Protein 4GQM (pdb70)

Foldseek 3Di:
DVQVVVLQVVQQVQLCVVVVVCVVVPHDLVRVCVVPVDDSQCNVCSNRSPPCSNQQDPVVLVVQCVVCVVVVHRSVVVVVVVVVVVVVSVVVNVVSVCVVVVSVD

CATH classification: 1.10.260.40

Nearest PDB structures (foldseek):
  4gqm-assembly1_A-2  TM=1.004E+00  e=1.085E-15  Chlamydia trachomatis L2/434/Bu
  2wus-assembly1_R  TM=5.394E-01  e=3.159E-03  Thermotoga maritima
  2wus-assembly2_S  TM=5.508E-01  e=7.633E-03  Thermotoga maritima
  8tac-assembly2_B  TM=8.787E-01  e=1.828E-01  synthetic construct
  2b5a-assembly1_A  TM=6.368E-01  e=4.417E-01  [Bacillus] caldolyticus

Solvent-accessible surface area: 7975 Å² total; per-residue (Å²): 44,142,142,1,118,96,41,65,151,121,26,105,127,85,0,85,70,100,68,59,104,40,101,136,178,90,55,53,40,138,66,30,50,84,92,66,97,73,142,43,79,26,15,83,2,50,14,50,8,80,28,18,132,42,81,30,57,24,101,45,46,35,136,89,85,80,143,3,66,161,84,139,79,77,10,87,114,48,14,139,95,89,79,186,52,41,71,74,16,104,100,116,39,89,91,29,107,78,127,28,114,88,42,87,113

Radius of gyration: 17.02 Å; Cα contacts (8 Å, |Δi|>4): 93; chains: 1; bounding box: 29×34×44 Å

Secondary structure (DSSP, 8-state):
-HHHHHHHHHHHHHHHHHHHHHHHTT--HHHHHHHH---HHHHHHHHHT-HHHHHSS-HHHHHHHHHHHHTT--HHHHHHT-HHHHHHHHHHHHHHHHHHHHHH-

Structure (mmCIF, N/CA/C/O backbone):
data_4GQM
#
_entry.id   4GQM
#
_cell.length_a   55.171
_cell.length_b   55.171
_cell.length_c   88.120
_cell.angle_alpha   90.000
_cell.angle_beta   90.000
_cell.angle_gamma   90.000
#
_symmetry.space_group_name_H-M   'P 41 21 2'
#
loop_
_entity.id
_entity.type
_entity.pdbx_description
1 polymer CT009
2 water water
#
loop_
_atom_site.group_PDB
_atom_site.id
_atom_site.type_symbol
_atom_site.label_atom_id
_atom_site.label_alt_id
_atom_site.label_comp_id
_atom_site.label_asym_id
_atom_site.label_entity_id
_atom_site.label_seq_id
_atom_site.pdbx_PDB_ins_code
_atom_site.Cartn_x
_atom_site.Cartn_y
_atom_site.Cartn_z
_atom_site.occupancy
_atom_site.B_iso_or_equiv
_atom_site.auth_seq_id
_atom_site.auth_comp_id
_atom_site.auth_asym_id
_atom_site.auth_atom_id
_atom_site.pdbx_PDB_model_num
ATOM 1 N N . GLY A 1 1 ? -4.301 13.677 -13.324 1.00 31.06 -1 GLY A N 1
ATOM 2 C CA . GLY A 1 1 ? -3.545 14.089 -14.542 1.00 30.09 -1 GLY A CA 1
ATOM 3 C C . GLY A 1 1 ? -3.686 13.045 -15.632 1.00 28.59 -1 GLY A C 1
ATOM 4 O O . GLY A 1 1 ? -4.623 12.251 -15.604 1.00 27.98 -1 GLY A O 1
ATOM 5 N N . HIS A 1 2 ? -2.752 13.031 -16.581 1.00 27.47 0 HIS A N 1
ATOM 6 C CA . HIS A 1 2 ? -2.817 12.143 -17.744 1.00 26.71 0 HIS A CA 1
ATOM 7 C C . HIS A 1 2 ? -2.897 10.678 -17.327 1.00 25.04 0 HIS A C 1
ATOM 8 O O . HIS A 1 2 ? -3.757 9.950 -17.802 1.00 24.67 0 HIS A O 1
ATOM 15 N N . MET A 1 3 ? -2.008 10.250 -16.438 1.00 24.59 1 MET A N 1
ATOM 16 C CA A MET A 1 3 ? -1.969 8.850 -16.053 0.59 24.87 1 MET A CA 1
ATOM 17 C CA B MET A 1 3 ? -1.950 8.858 -16.008 0.41 24.78 1 MET A CA 1
ATOM 18 C C . MET A 1 3 ? -3.265 8.426 -15.361 1.00 22.66 1 MET A C 1
ATOM 19 O O . MET A 1 3 ? -3.860 7.374 -15.696 1.00 21.37 1 MET A O 1
ATOM 28 N N . SER A 1 4 ? -3.721 9.245 -14.409 1.00 21.69 2 SER A N 1
ATOM 29 C CA . SER A 1 4 ? -4.954 8.876 -13.721 1.00 22.29 2 SER A CA 1
ATOM 30 C C . SER A 1 4 ? -6.149 8.865 -14.670 1.00 21.00 2 SER A C 1
ATOM 31 O O . SER A 1 4 ? -7.040 8.029 -14.555 1.00 20.85 2 SER A O 1
ATOM 34 N N . GLU A 1 5 ? -6.168 9.776 -15.623 1.00 20.68 3 GLU A N 1
ATOM 35 C CA . GLU A 1 5 ? -7.273 9.765 -16.571 1.00 20.57 3 GLU A CA 1
ATOM 36 C C . GLU A 1 5 ? -7.300 8.469 -17.403 1.00 17.87 3 GLU A C 1
ATOM 37 O O . GLU A 1 5 ? -8.379 7.892 -17.596 1.00 17.69 3 GLU A O 1
ATOM 43 N N . HIS A 1 6 ? -6.128 7.975 -17.827 1.00 15.92 4 HIS A N 1
ATOM 44 C CA . HIS A 1 6 ? -6.122 6.688 -18.546 1.00 14.21 4 HIS A CA 1
ATOM 45 C C . HIS A 1 6 ? -6.556 5.528 -17.627 1.00 13.64 4 HIS A C 1
ATOM 46 O O . HIS A 1 6 ? -7.287 4.664 -18.047 1.00 14.06 4 HIS A O 1
ATOM 53 N N . VAL A 1 7 ? -6.082 5.507 -16.379 1.00 13.91 5 VAL A N 1
ATOM 54 C CA A VAL A 1 7 ? -6.437 4.390 -15.517 0.16 13.31 5 VAL A CA 1
ATOM 55 C CA B VAL A 1 7 ? -6.423 4.458 -15.414 0.84 14.39 5 VAL A CA 1
ATOM 56 C C . VAL A 1 7 ? -7.939 4.379 -15.220 1.00 13.50 5 VAL A C 1
ATOM 57 O O . VAL A 1 7 ? -8.534 3.336 -15.288 1.00 13.88 5 VAL A O 1
ATOM 64 N N . HIS A 1 8 ? -8.557 5.523 -14.976 1.00 14.46 6 HIS A N 1
ATOM 65 C CA . HIS A 1 8 ? -9.992 5.501 -14.684 1.00 15.14 6 HIS A CA 1
ATOM 66 C C . HIS A 1 8 ? -10.787 5.108 -15.926 1.00 14.49 6 HIS A C 1
ATOM 67 O O . HIS A 1 8 ? -11.794 4.379 -15.844 1.00 14.54 6 HIS A O 1
ATOM 74 N N . LYS A 1 9 ? -10.344 5.541 -17.111 1.00 14.31 7 LYS A N 1
ATOM 75 C CA . LYS A 1 9 ? -11.031 5.186 -18.338 1.00 14.47 7 LYS A CA 1
ATOM 76 C C . LYS A 1 9 ? -10.913 3.667 -18.559 1.00 13.47 7 LYS A C 1
ATOM 77 O O . LYS A 1 9 ? -11.885 2.996 -18.919 1.00 13.91 7 LYS A O 1
ATOM 83 N N . GLU A 1 10 ? -9.727 3.122 -18.371 1.00 12.79 8 GLU A N 1
ATOM 84 C CA . GLU A 1 10 ? -9.551 1.682 -18.498 1.00 12.40 8 GLU A CA 1
ATOM 85 C C . GLU A 1 10 ? -10.402 0.935 -17.481 1.00 12.26 8 GLU A C 1
ATOM 86 O O . GLU A 1 10 ? -10.988 -0.095 -17.812 1.00 12.95 8 GLU A O 1
ATOM 92 N N . LEU A 1 11 ? -10.436 1.383 -16.206 1.00 12.28 9 LEU A N 1
ATOM 93 C CA . LEU A 1 11 ? -11.218 0.653 -15.196 1.00 12.34 9 LEU A CA 1
ATOM 94 C C . LEU A 1 11 ? -12.683 0.625 -15.563 1.00 12.32 9 LEU A C 1
ATOM 95 O O . LEU A 1 11 ? -13.355 -0.387 -15.351 1.00 12.55 9 LEU A O 1
ATOM 100 N N . LEU A 1 12 ? -13.218 1.716 -16.107 1.00 12.87 10 LEU A N 1
ATOM 101 C CA . LEU A 1 12 ? -14.629 1.718 -16.530 1.00 13.66 10 LEU A CA 1
ATOM 102 C C . LEU A 1 12 ? -14.853 0.690 -17.649 1.00 12.97 10 LEU A C 1
ATOM 103 O O . LEU A 1 12 ? -15.821 -0.068 -17.634 1.00 13.32 10 LEU A O 1
ATOM 108 N N . HIS A 1 13 ? -13.948 0.660 -18.623 1.00 13.06 11 HIS A N 1
ATOM 109 C CA . HIS A 1 13 ? -14.066 -0.258 -19.730 1.00 13.10 11 HIS A CA 1
ATOM 110 C C . HIS A 1 13 ? -13.979 -1.713 -19.255 1.00 12.66 11 HIS A C 1
ATOM 111 O O . HIS A 1 13 ? -14.776 -2.564 -19.637 1.00 13.36 11 HIS A O 1
ATOM 118 N N . LEU A 1 14 ? -13.008 -1.975 -18.385 1.00 12.50 12 LEU A N 1
ATOM 119 C CA . LEU A 1 14 ? -12.819 -3.290 -17.847 1.00 12.61 12 LEU A CA 1
ATOM 120 C C . LEU A 1 14 ? -14.075 -3.738 -17.090 1.00 12.33 12 LEU A C 1
ATOM 121 O O . LEU A 1 14 ? -14.539 -4.878 -17.216 1.00 12.30 12 LEU A O 1
ATOM 126 N N . GLY A 1 15 ? -14.625 -2.826 -16.293 1.00 12.24 13 GLY A N 1
ATOM 127 C CA . GLY A 1 15 ? -15.833 -3.160 -15.531 1.00 12.21 13 GLY A CA 1
ATOM 128 C C . GLY A 1 15 ? -16.983 -3.533 -16.444 1.00 12.26 13 GLY A C 1
ATOM 129 O O . GLY A 1 15 ? -17.763 -4.431 -16.142 1.00 13.00 13 GLY A O 1
ATOM 130 N N . GLU A 1 16 ? -17.083 -2.835 -17.573 1.00 12.62 14 GLU A N 1
ATOM 131 C CA . GLU A 1 16 ? -18.113 -3.130 -18.547 1.00 14.16 14 GLU A CA 1
ATOM 132 C C . GLU A 1 16 ? -17.886 -4.455 -19.262 1.00 13.70 14 GLU A C 1
ATOM 133 O O . GLU A 1 16 ? -18.842 -5.118 -19.614 1.00 14.06 14 GLU A O 1
ATOM 139 N N . VAL A 1 17 ? -16.633 -4.850 -19.445 1.00 13.34 15 VAL A N 1
ATOM 140 C CA . VAL A 1 17 ? -16.347 -6.183 -20.012 1.00 13.88 15 VAL A CA 1
ATOM 141 C C . VAL A 1 17 ? -16.921 -7.256 -19.061 1.00 13.12 15 VAL A C 1
ATOM 142 O O . VAL A 1 17 ? -17.608 -8.190 -19.469 1.00 14.24 15 VAL A O 1
ATOM 146 N N . PHE A 1 18 ? -16.614 -7.131 -17.766 1.00 12.27 16 PHE A N 1
ATOM 147 C CA . PHE A 1 18 ? -17.138 -8.067 -16.772 1.00 11.93 16 PHE A CA 1
ATOM 148 C C . PHE A 1 18 ? -18.662 -8.064 -16.765 1.00 12.09 16 PHE A C 1
ATOM 149 O O . PHE A 1 18 ? -19.292 -9.116 -16.841 1.00 13.06 16 PHE A O 1
ATOM 157 N N . ARG A 1 19 ? -19.257 -6.883 -16.687 1.00 11.98 17 ARG A N 1
ATOM 158 C CA . ARG A 1 19 ? -20.708 -6.793 -16.603 1.00 13.01 17 ARG A CA 1
ATOM 159 C C . ARG A 1 19 ? -21.358 -7.400 -17.843 1.00 13.22 17 ARG A C 1
ATOM 160 O O . ARG A 1 19 ? -22.340 -8.143 -17.746 1.00 13.10 17 ARG A O 1
ATOM 168 N N . SER A 1 20 ? -20.840 -7.108 -19.031 1.00 13.69 18 SER A N 1
ATOM 169 C CA A SER A 1 20 ? -21.391 -7.638 -20.273 0.51 14.58 18 SER A CA 1
ATOM 170 C CA B SER A 1 20 ? -21.481 -7.629 -20.218 0.24 13.76 18 SER A CA 1
ATOM 171 C CA C SER A 1 20 ? -21.375 -7.633 -20.299 0.25 14.04 18 SER A CA 1
ATOM 172 C C . SER A 1 20 ? -21.384 -9.148 -20.280 1.00 13.66 18 SER A C 1
ATOM 173 O O . SER A 1 20 ? -22.360 -9.798 -20.684 1.00 13.95 18 SER A O 1
ATOM 180 N N . GLN A 1 21 ? -20.270 -9.734 -19.860 1.00 12.92 19 GLN A N 1
ATOM 181 C CA A GLN A 1 21 ? -20.148 -11.185 -19.850 0.50 13.25 19 GLN A CA 1
ATOM 182 C CA B GLN A 1 21 ? -20.159 -11.186 -19.867 0.50 13.45 19 GLN A CA 1
ATOM 183 C C . GLN A 1 21 ? -21.068 -11.830 -18.821 1.00 12.31 19 GLN A C 1
ATOM 184 O O . GLN A 1 21 ? -21.690 -12.861 -19.078 1.00 13.68 19 GLN A O 1
ATOM 195 N N . ARG A 1 22 ? -21.179 -11.207 -17.657 1.00 11.63 20 ARG A N 1
ATOM 196 C CA . ARG A 1 22 ? -22.124 -11.672 -16.652 1.00 11.97 20 ARG A CA 1
ATOM 197 C C . ARG A 1 22 ? -23.568 -11.629 -17.153 1.00 12.10 20 ARG A C 1
ATOM 198 O O . ARG A 1 22 ? -24.345 -12.575 -16.975 1.00 12.62 20 ARG A O 1
ATOM 206 N N . GLU A 1 23 ? -23.936 -10.501 -17.757 1.00 11.98 21 GLU A N 1
ATOM 207 C CA . GLU A 1 23 ? -25.289 -10.322 -18.252 1.00 12.87 21 GLU A CA 1
ATOM 208 C C . GLU A 1 23 ? -25.593 -11.269 -19.407 1.00 12.49 21 GLU A C 1
ATOM 209 O O . GLU A 1 23 ? -26.731 -11.738 -19.542 1.00 12.83 21 GLU A O 1
ATOM 215 N N . GLU A 1 24 ? -24.595 -11.617 -20.219 1.00 12.97 22 GLU A N 1
ATOM 216 C CA . GLU A 1 24 ? -24.807 -12.598 -21.290 1.00 12.89 22 GLU A CA 1
ATOM 217 C C . GLU A 1 24 ? -25.275 -13.919 -20.725 1.00 13.40 22 GLU A C 1
ATOM 218 O O . GLU A 1 24 ? -26.132 -14.595 -21.300 1.00 13.64 22 GLU A O 1
ATOM 224 N N . ARG A 1 25 ? -24.733 -14.273 -19.565 1.00 13.27 23 ARG A N 1
ATOM 225 C CA . ARG A 1 25 ? -25.076 -15.522 -18.889 1.00 14.64 23 ARG A CA 1
ATOM 226 C C . ARG A 1 25 ? -26.323 -15.397 -18.002 1.00 13.34 23 ARG A C 1
ATOM 227 O O . ARG A 1 25 ? -26.750 -16.364 -17.385 1.00 13.93 23 ARG A O 1
ATOM 235 N N . ALA A 1 26 ? -26.876 -14.207 -17.942 1.00 12.74 24 ALA A N 1
ATOM 236 C CA . ALA A 1 26 ? -28.058 -13.894 -17.148 1.00 13.16 24 ALA A CA 1
ATOM 237 C C . ALA A 1 26 ? -27.870 -14.229 -15.662 1.00 14.24 24 ALA A C 1
ATOM 238 O O . ALA A 1 26 ? -28.772 -14.735 -14.995 1.00 16.26 24 ALA A O 1
ATOM 240 N N . LEU A 1 27 ? -26.696 -13.916 -15.144 1.00 13.94 25 LEU A N 1
ATOM 241 C CA . LEU A 1 27 ? -26.382 -14.106 -13.739 1.00 15.12 25 LEU A CA 1
ATOM 242 C C . LEU A 1 27 ? -26.428 -12.778 -13.022 1.00 15.04 25 LEU A C 1
ATOM 243 O O . LEU A 1 27 ? -26.044 -11.751 -13.585 1.00 15.26 25 LEU A O 1
ATOM 248 N N . SER A 1 28 ? -26.833 -12.815 -11.751 1.00 15.37 26 SER A N 1
ATOM 249 C CA . SER A 1 28 ? -26.746 -11.643 -10.889 1.00 16.14 26 SER A CA 1
ATOM 250 C C . SER A 1 28 ? -25.359 -11.572 -10.260 1.00 14.88 26 SER A C 1
ATOM 251 O O . SER A 1 28 ? -24.632 -12.550 -10.200 1.00 14.65 26 SER A O 1
ATOM 254 N N . LEU A 1 29 ? -25.032 -10.423 -9.708 1.00 14.45 27 LEU A N 1
ATOM 255 C CA A LEU A 1 29 ? -23.823 -10.300 -8.892 0.50 14.11 27 LEU A CA 1
ATOM 256 C CA B LEU A 1 29 ? -23.802 -10.328 -8.940 0.50 15.02 27 LEU A CA 1
ATOM 257 C C . LEU A 1 29 ? -23.835 -11.267 -7.705 1.00 14.36 27 LEU A C 1
ATOM 258 O O . LEU A 1 29 ? -22.820 -11.849 -7.369 1.00 15.14 27 LEU A O 1
ATOM 267 N N . LYS A 1 30 ? -24.998 -11.460 -7.092 1.00 15.30 28 LYS A N 1
ATOM 268 C CA . LYS A 1 30 ? -25.090 -12.426 -6.001 1.00 16.73 28 LYS A CA 1
ATOM 269 C C . LYS A 1 30 ? -24.822 -13.856 -6.454 1.00 17.56 28 LYS A C 1
ATOM 270 O O . LYS A 1 30 ? -24.219 -14.642 -5.716 1.00 18.54 28 LYS A O 1
ATOM 276 N N . ASP A 1 31 ? -25.219 -14.198 -7.685 1.00 17.61 29 ASP A N 1
ATOM 277 C CA . ASP A 1 31 ? -24.882 -15.521 -8.230 1.00 19.22 29 ASP A CA 1
ATOM 278 C C . ASP A 1 31 ? -23.386 -15.676 -8.353 1.00 18.92 29 ASP A C 1
ATOM 279 O O . ASP A 1 31 ? -22.831 -16.739 -8.068 1.00 20.07 29 ASP A O 1
ATOM 284 N N . VAL A 1 32 ? -22.714 -14.624 -8.812 1.00 17.66 30 VAL A N 1
ATOM 285 C CA . VAL A 1 32 ? -21.279 -14.695 -8.970 1.00 17.42 30 VAL A CA 1
ATOM 286 C C . VAL A 1 32 ? -20.622 -14.847 -7.600 1.00 17.79 30 VAL A C 1
ATOM 287 O O . VAL A 1 32 ? -19.700 -15.646 -7.414 1.00 19.49 30 VAL A O 1
ATOM 291 N N . GLU A 1 33 ? -21.073 -14.062 -6.631 1.00 16.74 31 GLU A N 1
ATOM 292 C CA . GLU A 1 33 ? -20.515 -14.169 -5.278 1.00 17.29 31 GLU A CA 1
ATOM 293 C C . GLU A 1 33 ? -20.659 -15.602 -4.740 1.00 19.53 31 GLU A C 1
ATOM 294 O O . GLU A 1 33 ? -19.743 -16.158 -4.109 1.00 20.57 31 GLU A O 1
ATOM 300 N N . ALA A 1 34 ? -21.811 -16.207 -4.978 1.00 19.99 32 ALA A N 1
ATOM 301 C CA . ALA A 1 34 ? -22.026 -17.569 -4.517 1.00 22.63 32 ALA A CA 1
ATOM 302 C C . ALA A 1 34 ? -21.032 -18.572 -5.136 1.00 24.01 32 ALA A C 1
ATOM 303 O O . ALA A 1 34 ? -20.544 -19.484 -4.454 1.00 25.44 32 ALA A O 1
ATOM 305 N N . ALA A 1 35 ? -20.750 -18.424 -6.428 1.00 23.82 33 ALA A N 1
ATOM 306 C CA . ALA A 1 35 ? -19.925 -19.386 -7.144 1.00 25.41 33 ALA A CA 1
ATOM 307 C C . ALA A 1 35 ? -18.444 -19.187 -6.867 1.00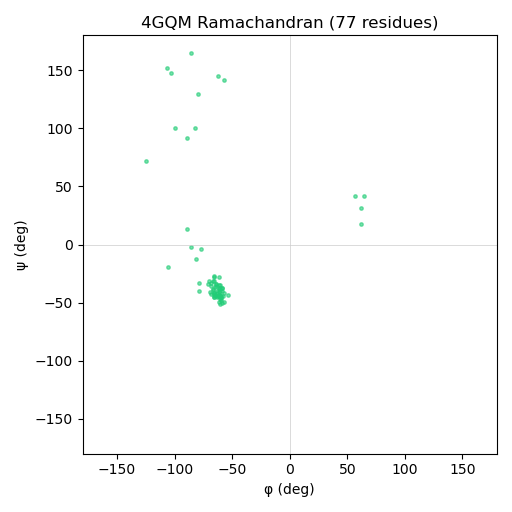 26.80 33 ALA A C 1
ATOM 308 O O . ALA A 1 35 ? -17.666 -20.150 -6.854 1.00 28.91 33 ALA A O 1
ATOM 310 N N . THR A 1 36 ? -18.050 -17.935 -6.659 1.00 26.06 34 THR A N 1
ATOM 311 C CA . THR A 1 36 ? -16.646 -17.583 -6.572 1.00 26.24 34 THR A CA 1
ATOM 312 C C . THR A 1 36 ? -16.204 -17.284 -5.151 1.00 26.74 34 THR A C 1
ATOM 313 O O . THR A 1 36 ? -15.016 -17.244 -4.881 1.00 28.32 34 THR A O 1
ATOM 317 N N . SER A 1 37 ? -17.166 -16.998 -4.278 1.00 26.39 35 SER A N 1
ATOM 318 C CA . SER A 1 37 ? -16.882 -16.516 -2.930 1.00 26.46 35 SER A CA 1
ATOM 319 C C . SER A 1 37 ? -16.146 -15.171 -2.903 1.00 25.12 35 SER A C 1
ATOM 320 O O . SER A 1 37 ? -15.534 -14.814 -1.885 1.00 26.39 35 SER A O 1
ATOM 323 N N . ILE A 1 38 ? -16.163 -14.442 -4.015 1.00 22.69 36 ILE A N 1
ATOM 324 C CA . ILE A 1 38 ? -15.665 -13.081 -4.030 1.00 21.27 36 ILE A CA 1
ATOM 325 C C . ILE A 1 38 ? -16.769 -12.211 -3.452 1.00 19.27 36 ILE A C 1
ATOM 326 O O . ILE A 1 38 ? -17.937 -12.271 -3.862 1.00 19.05 36 ILE A O 1
ATOM 331 N N . ARG A 1 39 ? -16.428 -11.389 -2.484 1.00 18.82 37 ARG A N 1
ATOM 332 C CA . ARG A 1 39 ? -17.438 -10.559 -1.859 1.00 18.95 37 ARG A CA 1
ATOM 333 C C . ARG A 1 39 ? -18.185 -9.675 -2.834 1.00 17.25 37 ARG A C 1
ATOM 334 O O . ARG A 1 39 ? -17.599 -9.066 -3.749 1.00 16.32 37 ARG A O 1
ATOM 342 N N . LEU A 1 40 ? -19.475 -9.523 -2.600 1.00 16.20 38 LEU A N 1
ATOM 343 C CA . LEU A 1 40 ? -20.321 -8.706 -3.441 1.00 15.81 38 LEU A CA 1
ATOM 344 C C . LEU A 1 40 ? -19.770 -7.296 -3.607 1.00 14.99 38 LEU A C 1
ATOM 345 O O . LEU A 1 40 ? -19.758 -6.786 -4.747 1.00 14.58 38 LEU A O 1
ATOM 350 N N . SER A 1 41 ? -19.287 -6.658 -2.544 1.00 15.40 39 SER A N 1
ATOM 351 C CA . SER A 1 41 ? -18.798 -5.299 -2.630 1.00 15.83 39 SER A CA 1
ATOM 352 C C . SER A 1 41 ? -17.595 -5.214 -3.610 1.00 14.39 39 SER A C 1
ATOM 353 O O . SER A 1 41 ? -17.417 -4.218 -4.283 1.00 14.78 39 SER A O 1
ATOM 356 N N . ALA A 1 42 ? -16.754 -6.232 -3.610 1.00 13.71 40 ALA A N 1
ATOM 357 C CA . ALA A 1 42 ? -15.613 -6.258 -4.522 1.00 13.91 40 ALA A CA 1
ATOM 358 C C . ALA A 1 42 ? -16.074 -6.408 -5.982 1.00 12.53 40 ALA A C 1
ATOM 359 O O . ALA A 1 42 ? -15.580 -5.732 -6.880 1.00 12.32 40 ALA A O 1
ATOM 361 N N . LEU A 1 43 ? -17.053 -7.279 -6.218 1.00 12.32 41 LEU A N 1
ATOM 362 C CA . LEU A 1 43 ? -17.609 -7.443 -7.549 1.00 11.90 41 LEU A CA 1
ATOM 363 C C . LEU A 1 43 ? -18.226 -6.134 -8.028 1.00 11.31 41 LEU A C 1
ATOM 364 O O . LEU A 1 43 ? -18.070 -5.776 -9.207 1.00 11.39 41 LEU A O 1
ATOM 369 N N . GLU A 1 44 ? -18.966 -5.445 -7.170 1.00 12.36 42 GLU A N 1
ATOM 370 C CA . GLU A 1 44 ? -19.577 -4.191 -7.522 1.00 13.18 42 GLU A CA 1
ATOM 371 C C . GLU A 1 44 ? -18.509 -3.183 -7.900 1.00 12.59 42 GLU A C 1
ATOM 372 O O . GLU A 1 44 ? -18.666 -2.438 -8.870 1.00 12.99 42 GLU A O 1
ATOM 378 N N . ALA A 1 45 ? -17.426 -3.122 -7.133 1.00 12.12 43 ALA A N 1
ATOM 379 C CA . ALA A 1 45 ? -16.367 -2.155 -7.384 1.00 11.84 43 ALA A CA 1
ATOM 380 C C . ALA A 1 45 ? -15.652 -2.451 -8.710 1.00 11.24 43 ALA A C 1
ATOM 381 O O . ALA A 1 45 ? -15.256 -1.520 -9.420 1.00 12.00 43 ALA A O 1
ATOM 383 N N . ILE A 1 46 ? -15.458 -3.725 -9.015 1.00 10.67 44 ILE A N 1
ATOM 384 C CA . ILE A 1 46 ? -14.892 -4.112 -10.302 1.00 10.46 44 ILE A CA 1
ATOM 385 C C . ILE A 1 46 ? -15.801 -3.626 -11.431 1.00 10.68 44 ILE A C 1
ATOM 386 O O . ILE A 1 46 ? -15.342 -2.982 -12.384 1.00 11.05 44 ILE A O 1
ATOM 391 N N . GLU A 1 47 ? -17.092 -3.929 -11.358 1.00 10.75 45 GLU A N 1
ATOM 392 C CA . GLU A 1 47 ? -17.978 -3.554 -12.470 1.00 11.21 45 GLU A CA 1
ATOM 393 C C . GLU A 1 47 ? -18.110 -2.051 -12.607 1.00 11.97 45 GLU A C 1
ATOM 394 O O . GLU A 1 47 ? -18.272 -1.551 -13.725 1.00 13.30 45 GLU A O 1
ATOM 400 N N . ALA A 1 48 ? -18.023 -1.314 -11.504 1.00 12.33 46 ALA A N 1
ATOM 401 C CA . ALA A 1 48 ? -18.112 0.141 -11.531 1.00 13.51 46 ALA A CA 1
ATOM 402 C C . ALA A 1 48 ? -16.802 0.792 -11.915 1.00 13.42 46 ALA A C 1
ATOM 403 O O . ALA A 1 48 ? -16.753 1.994 -12.135 1.00 14.87 46 ALA A O 1
ATOM 405 N N . GLY A 1 49 ? -15.726 0.033 -11.924 1.00 12.03 47 GLY A N 1
ATOM 406 C CA . GLY A 1 49 ? -14.403 0.583 -12.212 1.00 11.93 47 GLY A CA 1
ATOM 407 C C . GLY A 1 49 ? -13.944 1.576 -11.176 1.00 11.77 47 GLY A C 1
ATOM 408 O O . GLY A 1 49 ? -13.328 2.592 -11.488 1.00 13.38 47 GLY A O 1
ATOM 409 N N . HIS A 1 50 ? -14.197 1.266 -9.891 1.00 11.45 48 HIS A N 1
ATOM 410 C CA . HIS A 1 50 ? -13.932 2.215 -8.818 1.00 11.53 48 HIS A CA 1
ATOM 411 C C . HIS A 1 50 ? -12.616 1.901 -8.109 1.00 11.39 48 HIS A C 1
ATOM 412 O O . HIS A 1 50 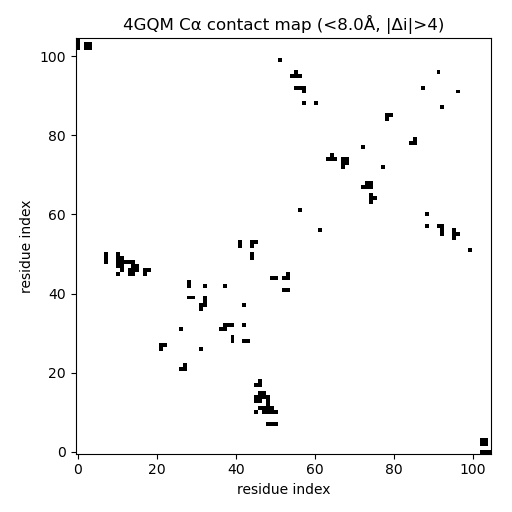? -12.545 1.005 -7.250 1.00 11.24 48 HIS A O 1
ATOM 419 N N . LEU A 1 51 ? -11.565 2.626 -8.442 1.00 11.57 49 LEU A N 1
ATOM 420 C CA . LEU A 1 51 ? -10.232 2.356 -7.911 1.00 11.52 49 LEU A CA 1
ATOM 421 C C . LEU A 1 51 ? -10.188 2.450 -6.395 1.00 11.01 49 LEU A C 1
ATOM 422 O O . LEU A 1 51 ? -9.597 1.592 -5.728 1.00 11.21 49 LEU A O 1
ATOM 427 N N . GLY A 1 52 ? -10.744 3.507 -5.836 1.00 11.46 50 GLY A N 1
ATOM 428 C CA . GLY A 1 52 ? -10.715 3.683 -4.395 1.00 11.45 50 GLY A CA 1
ATOM 429 C C . GLY A 1 52 ? -11.354 2.528 -3.672 1.00 10.67 50 GLY A C 1
ATOM 430 O O . GLY A 1 52 ? -10.822 2.063 -2.642 1.00 11.37 50 GLY A O 1
ATOM 431 N N . LYS A 1 53 ? -12.501 2.056 -4.122 1.00 10.98 51 LYS A N 1
ATOM 432 C CA . LYS A 1 53 ? -13.137 0.940 -3.446 1.00 10.86 51 LYS A CA 1
ATOM 433 C C . LYS A 1 53 ? -12.319 -0.323 -3.550 1.00 10.26 51 LYS A C 1
ATOM 434 O O . LYS A 1 53 ? -12.439 -1.203 -2.691 1.00 11.27 51 LYS A O 1
ATOM 440 N N . LEU A 1 54 ? -11.531 -0.462 -4.618 1.00 9.90 52 LEU A N 1
ATOM 441 C CA . LEU A 1 54 ? -10.688 -1.640 -4.804 1.00 10.02 52 LEU A CA 1
ATOM 442 C C . LEU A 1 54 ? -9.407 -1.635 -3.991 1.00 10.23 52 LEU A C 1
ATOM 443 O O . LEU A 1 54 ? -8.974 -2.677 -3.514 1.00 10.32 52 LEU A O 1
ATOM 448 N N . ILE A 1 55 ? -8.765 -0.475 -3.885 1.00 9.75 53 ILE A N 1
ATOM 449 C CA A ILE A 1 55 ? -7.426 -0.328 -3.289 0.50 10.58 53 ILE A CA 1
ATOM 450 C CA B ILE A 1 55 ? -7.456 -0.451 -3.234 0.50 10.87 53 ILE A CA 1
ATOM 451 C C . ILE A 1 55 ? -7.409 0.156 -1.849 1.00 11.50 53 ILE A C 1
ATOM 452 O O . ILE A 1 55 ? -6.459 -0.095 -1.127 1.00 13.87 53 ILE A O 1
ATOM 461 N N . SER A 1 56 ? -8.435 0.887 -1.450 1.00 10.68 54 SER A N 1
ATOM 462 C CA . SER A 1 56 ? -8.399 1.517 -0.112 1.00 11.92 54 SER A CA 1
ATOM 463 C C . SER A 1 56 ? -8.434 0.555 1.070 1.00 11.68 54 SER A C 1
ATOM 464 O O . SER A 1 56 ? -7.772 0.835 2.082 1.00 12.52 54 SER A O 1
ATOM 467 N N . PRO A 1 57 ? -9.198 -0.521 1.045 1.00 10.68 55 PRO A N 1
ATOM 468 C CA . PRO A 1 57 ? -9.272 -1.363 2.260 1.00 10.61 55 PRO A CA 1
ATOM 469 C C . PRO A 1 57 ? -7.975 -1.982 2.658 1.00 10.33 55 PRO A C 1
ATOM 470 O O . PRO A 1 57 ? -7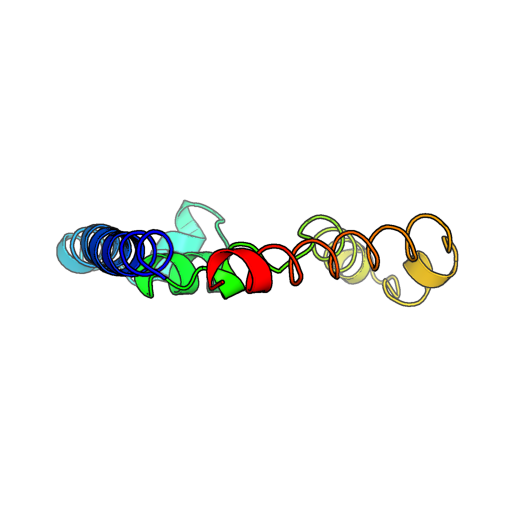.167 -2.395 1.824 1.00 11.84 55 PRO A O 1
ATOM 474 N N . VAL A 1 58 ? -7.761 -2.111 3.973 1.00 10.42 56 VAL A N 1
ATOM 475 C CA . VAL A 1 58 ? -6.699 -2.993 4.495 1.00 10.65 56 VAL A CA 1
ATOM 476 C C . VAL A 1 58 ? -7.388 -4.330 4.659 1.00 9.27 56 VAL A C 1
ATOM 477 O O . VAL A 1 58 ? -8.055 -4.582 5.672 1.00 10.14 56 VAL A O 1
ATOM 481 N N . TYR A 1 59 ? -7.319 -5.154 3.630 1.00 9.39 57 TYR A N 1
ATOM 482 C CA . TYR A 1 59 ? -8.177 -6.326 3.581 1.00 9.18 57 TYR A CA 1
ATOM 483 C C . TYR A 1 59 ? -7.950 -7.247 4.791 1.00 9.47 57 TYR A C 1
ATOM 484 O O . TYR A 1 59 ? -8.897 -7.853 5.282 1.00 10.17 57 TYR A O 1
ATOM 493 N N . ALA A 1 60 ? -6.705 -7.381 5.227 1.00 9.79 58 ALA A N 1
ATOM 494 C CA . ALA A 1 60 ? -6.417 -8.264 6.372 1.00 10.71 58 ALA A CA 1
ATOM 495 C C . ALA A 1 60 ? -7.134 -7.842 7.624 1.00 10.52 58 ALA A C 1
ATOM 496 O O . ALA A 1 60 ? -7.517 -8.685 8.440 1.00 11.69 58 ALA A O 1
ATOM 498 N N . GLN A 1 61 ? -7.295 -6.540 7.825 1.00 10.96 59 GLN A N 1
ATOM 499 C CA A GLN A 1 61 ? -8.003 -5.999 8.987 0.50 12.04 59 GLN A CA 1
ATOM 500 C CA B GLN A 1 61 ? -7.977 -6.080 9.005 0.50 11.66 59 GLN A CA 1
ATOM 501 C C . GLN A 1 61 ? -9.438 -6.486 8.945 1.00 11.50 59 GLN A C 1
ATOM 502 O O . GLN A 1 61 ? -10.006 -6.926 9.948 1.00 12.15 59 GLN A O 1
ATOM 513 N N . GLY A 1 62 ? -10.046 -6.398 7.772 1.00 11.42 60 GLY A N 1
ATOM 514 C CA . GLY A 1 62 ? -11.426 -6.818 7.597 1.00 12.38 60 GLY A CA 1
ATOM 515 C C . GLY A 1 62 ? -11.533 -8.313 7.806 1.00 11.70 60 GLY A C 1
ATOM 516 O O . GLY A 1 62 ? -12.504 -8.787 8.426 1.00 13.48 60 GLY A O 1
ATOM 517 N N . PHE A 1 63 ? -10.590 -9.109 7.300 1.00 10.93 61 PHE A N 1
ATOM 518 C CA . PHE A 1 63 ? -10.662 -10.547 7.505 1.00 10.76 61 PHE A CA 1
ATOM 519 C C . PHE A 1 63 ? -10.633 -10.857 9.003 1.00 10.65 61 PHE A C 1
ATOM 520 O O . PHE A 1 63 ? -11.355 -11.725 9.490 1.00 11.32 61 PHE A O 1
ATOM 528 N N . MET A 1 64 ? -9.741 -10.183 9.728 1.00 10.69 62 MET A N 1
ATOM 529 C CA . MET A 1 64 ? -9.645 -10.418 11.161 1.00 11.33 62 MET A CA 1
ATOM 530 C C . MET A 1 64 ? -10.950 -10.078 11.889 1.00 12.17 62 MET A C 1
ATOM 531 O O . MET A 1 64 ? -11.390 -10.820 12.772 1.00 13.07 62 MET A O 1
ATOM 536 N N . LYS A 1 65 ? -11.554 -8.953 11.557 1.00 12.36 63 LYS A N 1
ATOM 537 C CA A LYS A 1 65 ? -12.819 -8.533 12.158 0.50 13.81 63 LYS A CA 1
ATOM 538 C CA B LYS A 1 65 ? -12.750 -8.607 12.275 0.50 13.59 63 LYS A CA 1
ATOM 539 C C . LYS A 1 65 ? -13.910 -9.534 11.909 1.00 13.43 63 LYS A C 1
ATOM 540 O O . LYS A 1 65 ? -14.693 -9.871 12.791 1.00 14.23 63 LYS A O 1
ATOM 551 N N . LYS A 1 66 ? -13.999 -10.000 10.666 1.00 13.26 64 LYS A N 1
ATOM 552 C CA A LYS A 1 66 ? -15.058 -10.929 10.296 0.42 13.62 64 LYS A CA 1
ATOM 553 C CA B LYS A 1 66 ? -15.061 -10.938 10.285 0.58 13.86 64 LYS A CA 1
ATOM 554 C C . LYS A 1 66 ? -14.853 -12.297 10.961 1.00 13.09 64 LYS A C 1
ATOM 555 O O . LYS A 1 66 ? -15.811 -12.939 11.408 1.00 14.16 64 LYS A O 1
ATOM 562 N N . TYR A 1 67 ? -13.603 -12.736 11.036 1.00 11.89 65 TYR A N 1
ATOM 563 C CA . TYR A 1 67 ? -13.309 -14.007 11.684 1.00 11.91 65 TYR A CA 1
ATOM 564 C C . TYR A 1 67 ? -13.641 -13.889 13.178 1.00 12.29 65 TYR A C 1
ATOM 565 O O . TYR A 1 67 ? -14.271 -14.769 13.770 1.00 13.18 65 TYR A O 1
ATOM 574 N N . ALA A 1 68 ? -13.254 -12.770 13.791 1.00 12.18 66 ALA A N 1
ATOM 575 C CA . ALA A 1 68 ? -13.541 -12.578 15.207 1.00 13.17 66 ALA A CA 1
ATOM 576 C C . ALA A 1 68 ? -15.037 -12.625 15.445 1.00 14.54 66 ALA A C 1
ATOM 577 O O . ALA A 1 68 ? -15.493 -13.249 16.416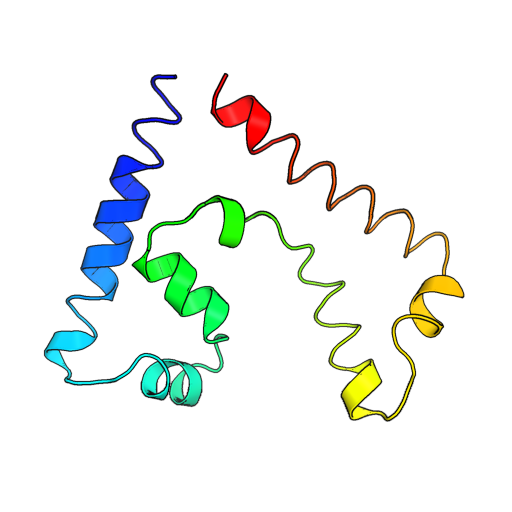 1.00 15.52 66 ALA A O 1
ATOM 579 N N . ALA A 1 69 ? -15.818 -11.943 14.615 1.00 14.79 67 ALA A N 1
ATOM 580 C CA . ALA A 1 69 ? -17.267 -11.955 14.812 1.00 15.94 67 ALA A CA 1
ATOM 581 C C . ALA A 1 69 ? -17.843 -13.357 14.703 1.00 16.23 67 ALA A C 1
ATOM 582 O O . ALA A 1 69 ? -18.711 -13.734 15.486 1.00 17.25 67 ALA A O 1
ATOM 584 N N . PHE A 1 70 ? -17.350 -14.156 13.765 1.00 15.53 68 PHE A N 1
ATOM 585 C CA . PHE A 1 70 ? -17.834 -15.515 13.604 1.00 15.79 68 PHE A CA 1
ATOM 586 C C . PHE A 1 70 ? -17.551 -16.301 14.881 1.00 15.47 68 PHE A C 1
ATOM 587 O O . PHE A 1 70 ? -18.329 -17.157 15.277 1.00 17.03 68 PHE A O 1
ATOM 595 N N . LEU A 1 71 ? -16.436 -16.017 15.534 1.00 15.16 69 LEU A N 1
ATOM 596 C CA . LEU A 1 71 ? -16.053 -16.700 16.767 1.00 16.37 69 LEU A CA 1
ATOM 597 C C . LEU A 1 71 ? -16.605 -16.017 18.016 1.00 17.33 69 LEU A C 1
ATOM 598 O O . LEU A 1 71 ? -16.168 -16.322 19.127 1.00 18.44 69 LEU A O 1
ATOM 603 N N . ASP A 1 72 ? -17.554 -15.091 17.856 1.00 17.87 70 ASP A N 1
ATOM 604 C CA . ASP A 1 72 ? -18.194 -14.425 19.013 1.00 19.81 70 ASP A CA 1
ATOM 605 C C . ASP A 1 72 ? -17.201 -13.638 19.852 1.00 20.72 70 ASP A C 1
ATOM 606 O O . ASP A 1 72 ? -17.382 -13.490 21.061 1.00 22.37 70 ASP A O 1
ATOM 611 N N . MET A 1 73 ? -16.176 -13.108 19.207 1.00 19.21 71 MET A N 1
ATOM 612 C CA . MET A 1 73 ? -15.242 -12.194 19.849 1.00 19.37 71 MET A CA 1
ATOM 613 C C . MET A 1 73 ? -15.487 -10.777 19.363 1.00 19.74 71 MET A C 1
ATOM 614 O O . MET A 1 73 ? -15.914 -10.563 18.220 1.00 20.48 71 MET A O 1
ATOM 619 N N . ASP A 1 74 ? -15.162 -9.809 20.211 1.00 20.61 72 ASP A N 1
ATOM 620 C CA . ASP A 1 74 ? -15.201 -8.405 19.858 1.00 21.34 72 ASP A CA 1
ATOM 621 C C . ASP A 1 74 ? -13.894 -8.079 19.130 1.00 19.80 72 ASP A C 1
ATOM 622 O O . ASP A 1 74 ? -12.850 -7.901 19.745 1.00 19.07 72 ASP A O 1
ATOM 627 N N . GLY A 1 75 ? -13.946 -8.029 17.809 1.00 19.35 73 GLY A N 1
ATOM 628 C CA . GLY A 1 75 ? -12.764 -7.800 16.999 1.00 18.94 73 GLY A CA 1
ATOM 629 C C . GLY A 1 75 ? -12.144 -6.440 17.237 1.00 18.32 73 GLY A C 1
ATOM 630 O O . GLY A 1 75 ? -10.931 -6.297 17.158 1.00 17.45 73 GLY A O 1
ATOM 631 N N . ASP A 1 76 ? -12.974 -5.440 17.521 1.00 19.09 74 ASP A N 1
ATOM 632 C CA A ASP A 1 76 ? -12.466 -4.100 17.818 0.36 19.65 74 ASP A CA 1
ATOM 633 C CA B ASP A 1 76 ? -12.469 -4.120 17.809 0.64 19.34 74 ASP A CA 1
ATOM 634 C C . ASP A 1 76 ? -11.612 -4.148 19.074 1.00 18.91 74 ASP A C 1
ATOM 635 O O . ASP A 1 76 ? -10.504 -3.612 19.094 1.00 19.47 74 ASP A O 1
ATOM 644 N N . ARG A 1 77 ? -12.118 -4.797 20.115 1.00 19.32 75 ARG A N 1
ATOM 645 C CA . ARG A 1 77 ? -11.383 -4.916 21.362 1.00 20.12 75 ARG A CA 1
ATOM 646 C C . ARG A 1 77 ? -10.111 -5.741 21.151 1.00 18.00 75 ARG A C 1
ATOM 647 O O . ARG A 1 77 ? -9.036 -5.401 21.639 1.00 18.56 75 ARG A O 1
ATOM 655 N N . LEU A 1 78 ? -10.245 -6.837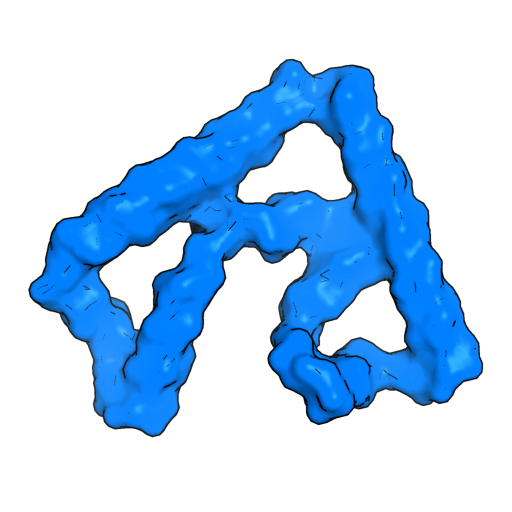 20.417 1.00 16.91 76 LEU A N 1
ATOM 656 C CA . LEU A 1 78 ? -9.124 -7.732 20.200 1.00 16.93 76 LEU A CA 1
ATOM 657 C C . LEU A 1 78 ? -7.973 -6.983 19.510 1.00 16.26 76 LEU A C 1
ATOM 658 O O . LEU A 1 78 ? -6.796 -7.106 19.914 1.00 17.38 76 LEU A O 1
ATOM 663 N N . LEU A 1 79 ? -8.282 -6.210 18.472 1.00 16.58 77 LEU A N 1
ATOM 664 C CA . LEU A 1 79 ? -7.221 -5.510 17.778 1.00 17.91 77 LEU A CA 1
ATOM 665 C C . LEU A 1 79 ? -6.664 -4.387 18.648 1.00 17.76 77 LEU A C 1
ATOM 666 O O . LEU A 1 79 ? -5.466 -4.144 18.621 1.00 18.49 77 LEU A O 1
ATOM 671 N N . LYS A 1 80 ? -7.498 -3.735 19.462 1.00 18.11 78 LYS A N 1
ATOM 672 C CA . LYS A 1 80 ? -6.995 -2.730 20.400 1.00 19.36 78 LYS A CA 1
ATOM 673 C C . LYS A 1 80 ? -6.008 -3.305 21.427 1.00 19.21 78 LYS A C 1
ATOM 674 O O . LYS A 1 80 ? -5.135 -2.588 21.922 1.00 20.80 78 LYS A O 1
ATOM 680 N N . GLU A 1 81 ? -6.134 -4.586 21.744 1.00 19.03 79 GLU A N 1
ATOM 681 C CA . GLU A 1 81 ? -5.182 -5.257 22.626 1.00 19.96 79 GLU A CA 1
ATOM 682 C C . GLU A 1 81 ? -3.866 -5.606 21.923 1.00 18.41 79 GLU A C 1
ATOM 683 O O . GLU A 1 81 ? -2.946 -6.155 22.553 1.00 18.92 79 GLU A O 1
ATOM 689 N N . HIS A 1 82 ? -3.804 -5.328 20.618 1.00 16.66 80 HIS A N 1
ATOM 690 C CA . HIS A 1 82 ? -2.611 -5.544 19.815 1.00 15.47 80 HIS A CA 1
ATOM 691 C C . HIS A 1 82 ? -2.280 -4.207 19.166 1.00 15.73 80 HIS A C 1
ATOM 692 O O . HIS A 1 82 ? -2.464 -4.031 17.961 1.00 15.91 80 HIS A O 1
ATOM 699 N N . PRO A 1 83 ? -1.790 -3.235 19.967 1.00 15.63 81 PRO A N 1
ATOM 700 C CA . PRO A 1 83 ? -1.639 -1.877 19.420 1.00 16.57 81 PRO A CA 1
ATOM 701 C C . PRO A 1 83 ? -0.618 -1.745 18.312 1.00 17.17 81 PRO A C 1
ATOM 702 O O . PRO A 1 83 ? -0.763 -0.842 17.467 1.00 18.48 81 PRO A O 1
ATOM 706 N N . TYR A 1 84 ? 0.397 -2.583 18.266 1.00 16.27 82 TYR A N 1
ATOM 707 C CA . TYR A 1 84 ? 1.342 -2.522 17.155 1.00 16.62 82 TYR A CA 1
ATOM 708 C C . TYR A 1 84 ? 0.692 -2.978 15.845 1.00 18.12 82 TYR A C 1
ATOM 709 O O . TYR A 1 84 ? 0.955 -2.366 14.800 1.00 20.70 82 TYR A O 1
ATOM 718 N N . VAL A 1 85 ? -0.110 -4.023 15.902 1.00 16.95 83 VAL A N 1
ATOM 719 C CA . VAL A 1 85 ? -0.834 -4.472 14.705 1.00 17.14 83 VAL A CA 1
ATOM 720 C C . VAL A 1 85 ? -1.770 -3.366 14.294 1.00 18.00 83 VAL A C 1
ATOM 721 O O . VAL A 1 85 ? -1.843 -3.070 13.076 1.00 21.15 83 VAL A O 1
ATOM 725 N N A LEU A 1 86 ? -2.583 -2.819 15.250 0.50 16.68 84 LEU A N 1
ATOM 726 N N B LEU A 1 86 ? -2.423 -2.649 15.137 0.50 18.43 84 LEU A N 1
ATOM 727 C CA A LEU A 1 86 ? -3.628 -1.716 15.088 0.50 15.23 84 LEU A CA 1
ATOM 728 C CA B LEU A 1 86 ? -3.061 -1.540 14.494 0.50 18.06 84 LEU A CA 1
ATOM 729 C C A LEU A 1 86 ? -3.079 -0.453 14.443 0.50 13.83 84 LEU A C 1
ATOM 730 C C B LEU A 1 86 ? -2.024 -0.588 13.853 0.50 16.91 84 LEU A C 1
ATOM 731 O O A LEU A 1 86 ? -3.639 0.054 13.469 0.50 13.29 84 LEU A O 1
ATOM 732 O O B LEU A 1 86 ? -2.287 -0.048 12.781 0.50 16.47 84 LEU A O 1
ATOM 741 N N A LYS A 1 87 ? -1.946 -0.002 14.969 0.50 12.83 85 LYS A N 1
ATOM 742 N N B LYS A 1 87 ? -0.850 -0.406 14.468 0.50 16.71 85 LYS A N 1
ATOM 743 C CA A LYS A 1 87 ? -1.205 1.098 14.377 0.50 13.00 85 LYS A CA 1
ATOM 744 C CA B LYS A 1 87 ? 0.107 0.573 13.946 0.50 17.46 85 LYS A CA 1
ATOM 745 C C A LYS A 1 87 ? -0.740 0.788 12.962 0.50 12.63 85 LYS A C 1
ATOM 746 C C B LYS A 1 87 ? 0.632 0.233 12.538 0.50 17.13 85 LYS A C 1
ATOM 747 O O A LYS A 1 87 ? -0.885 1.629 12.068 0.50 13.06 85 LYS A O 1
ATOM 748 O O B LYS A 1 87 ? 0.692 1.102 11.661 0.50 17.59 85 LYS A O 1
ATOM 755 N N A ILE A 1 88 ? -0.196 -0.393 12.713 0.50 12.30 86 ILE A N 1
ATOM 756 N N B ILE A 1 88 ? 1.032 -1.008 12.316 0.50 17.16 86 ILE A N 1
ATOM 757 C CA A ILE A 1 88 ? 0.238 -0.641 11.340 0.50 13.44 86 ILE A CA 1
ATOM 758 C CA B ILE A 1 88 ? 1.587 -1.357 11.021 0.50 17.93 86 ILE A CA 1
ATOM 759 C C A ILE A 1 88 ? -0.933 -0.732 10.375 0.50 12.47 86 ILE A C 1
ATOM 760 C C B ILE A 1 88 ? 0.476 -1.364 9.973 0.50 16.68 86 ILE A C 1
ATOM 761 O O A ILE A 1 88 ? -0.786 -0.330 9.232 0.50 12.79 86 ILE A O 1
ATOM 762 O O B ILE A 1 88 ? 0.704 -0.947 8.835 0.50 16.34 86 ILE A O 1
ATOM 771 N N A PHE A 1 89 ? -2.079 -1.248 10.805 0.50 11.71 87 PHE A N 1
ATOM 772 N N B PHE A 1 89 ? -0.727 -1.819 10.337 0.50 16.15 87 PHE A N 1
ATOM 773 C CA A PHE A 1 89 ? -3.244 -1.256 9.903 0.50 12.04 87 PHE A CA 1
ATOM 774 C CA B PHE A 1 89 ? -1.857 -1.697 9.402 0.50 15.71 87 PHE A CA 1
ATOM 775 C C A PHE A 1 89 ? -3.667 0.171 9.597 0.50 11.85 87 PHE A C 1
ATOM 776 C C B PHE A 1 89 ? -2.083 -0.237 9.032 0.50 16.20 87 PHE A C 1
ATOM 777 O O A PHE A 1 89 ? -4.047 0.465 8.473 0.50 12.41 87 PHE A O 1
ATOM 778 O O B PHE A 1 89 ? -2.332 0.057 7.852 0.50 15.59 87 PHE A O 1
ATOM 793 N N A GLN A 1 90 ? -3.660 1.047 10.588 0.50 11.64 88 GLN A N 1
ATOM 794 N N B GLN A 1 90 ? -2.005 0.675 10.005 0.50 17.10 88 GLN A N 1
ATOM 795 C CA A GLN A 1 90 ? -3.919 2.463 10.354 0.50 12.56 88 GLN A CA 1
ATOM 796 C CA B GLN A 1 90 ? -2.251 2.094 9.739 0.50 18.98 88 GLN A CA 1
ATOM 797 C C A GLN A 1 90 ? -2.919 3.075 9.373 0.50 12.87 88 GLN A C 1
ATOM 798 C C B GLN A 1 90 ? -1.160 2.688 8.853 0.50 19.84 88 GLN A C 1
ATOM 799 O O A GLN A 1 90 ? -3.297 3.826 8.475 0.50 13.02 88 GLN A O 1
ATOM 800 O O B GLN A 1 90 ? -1.445 3.492 7.963 0.50 19.53 88 GLN A O 1
ATOM 811 N N A GLU A 1 91 ? -1.656 2.725 9.518 0.50 13.13 89 GLU A N 1
ATOM 812 N N B GLU A 1 91 ? 0.077 2.258 9.054 0.50 21.22 89 GLU A N 1
A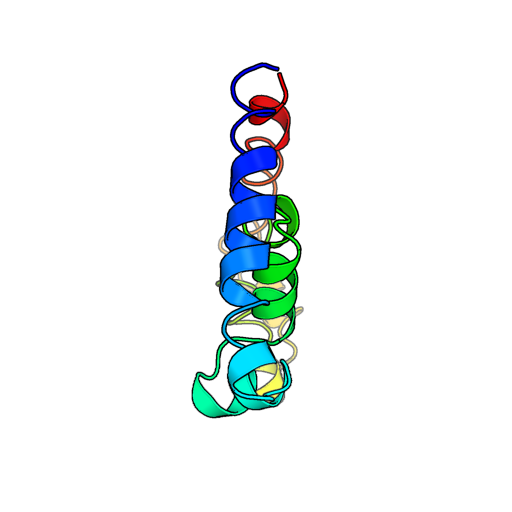TOM 813 C CA A GLU A 1 91 ? -0.622 3.241 8.634 0.50 14.02 89 GLU A CA 1
ATOM 814 C CA B GLU A 1 91 ? 1.183 2.749 8.242 0.50 22.39 89 GLU A CA 1
ATOM 815 C C A GLU A 1 91 ? -0.772 2.735 7.209 0.50 13.06 89 GLU A C 1
ATOM 816 C C B GLU A 1 91 ? 1.039 2.231 6.812 0.50 21.44 89 GLU A C 1
ATOM 817 O O A GLU A 1 91 ? -0.598 3.499 6.261 0.50 13.96 89 GLU A O 1
ATOM 818 O O B GLU A 1 91 ? 1.213 2.983 5.849 0.50 21.91 89 GLU A O 1
ATOM 829 N N A PHE A 1 92 ? -1.089 1.457 7.037 0.50 11.78 90 PHE A N 1
ATOM 830 N N B PHE A 1 92 ? 0.713 0.946 6.679 0.50 20.71 90 PHE A N 1
ATOM 831 C CA A PHE A 1 92 ? -1.346 0.946 5.701 0.50 11.65 90 PHE A CA 1
ATOM 832 C CA B PHE A 1 92 ? 0.454 0.367 5.372 0.50 20.47 90 PHE A CA 1
ATOM 833 C C A PHE A 1 92 ? -2.576 1.618 5.091 0.50 11.02 90 PHE A C 1
ATOM 834 C C B PHE A 1 92 ? -0.607 1.185 4.681 0.50 19.73 90 PHE A C 1
ATOM 835 O O A PHE A 1 92 ? -2.581 1.902 3.893 0.50 12.27 90 PHE A O 1
ATOM 836 O O B PHE A 1 92 ? -0.450 1.568 3.520 0.50 19.43 90 PHE A O 1
ATOM 851 N N A SER A 1 93 ? -3.627 1.814 5.881 0.50 11.03 91 SER A N 1
ATOM 852 N N B SER A 1 93 ? -1.679 1.475 5.401 0.50 19.34 91 SER A N 1
ATOM 853 C CA A SER A 1 93 ? -4.831 2.482 5.396 0.50 11.55 91 SER A CA 1
ATOM 854 C CA B SER A 1 93 ? -2.795 2.195 4.831 0.50 19.85 91 SER A CA 1
ATOM 855 C C A SER A 1 93 ? -4.497 3.894 4.915 0.50 11.89 91 SER A C 1
ATOM 856 C C B SER A 1 93 ? -2.416 3.607 4.433 0.50 20.52 91 SER A C 1
ATOM 857 O O A SER A 1 93 ? -4.926 4.301 3.836 0.50 12.02 91 SER A O 1
ATOM 858 O O B SER A 1 93 ? -2.795 4.071 3.351 0.50 20.94 91 SER A O 1
ATOM 863 N N A ASP A 1 94 ? -3.756 4.658 5.716 0.50 13.30 92 ASP A N 1
ATOM 864 N N B ASP A 1 94 ? -1.675 4.291 5.294 0.50 21.30 92 ASP A N 1
ATOM 865 C CA A ASP A 1 94 ? -3.365 5.993 5.309 0.50 14.85 92 ASP A CA 1
ATOM 866 C CA B ASP A 1 94 ? -1.224 5.646 5.011 0.50 22.33 92 ASP A CA 1
ATOM 867 C C A ASP A 1 94 ? -2.454 5.999 4.064 0.50 14.66 92 ASP A C 1
ATOM 868 C C B ASP A 1 94 ? -0.437 5.699 3.694 0.50 23.24 92 ASP A C 1
ATOM 869 O O A ASP A 1 94 ? -2.575 6.889 3.219 0.50 14.49 92 ASP A O 1
ATOM 870 O O B AS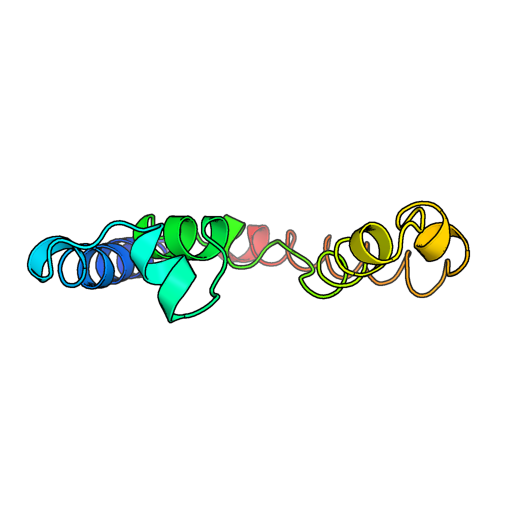P A 1 94 ? -0.644 6.590 2.862 0.50 23.50 92 ASP A O 1
ATOM 879 N N A GLN A 1 95 ? -1.578 5.005 3.938 0.50 15.05 93 GLN A N 1
ATOM 880 N N B GLN A 1 95 ? 0.468 4.751 3.492 0.50 24.05 93 GLN A N 1
ATOM 881 C CA A GLN A 1 95 ? -0.753 4.839 2.738 0.50 16.04 93 GLN A CA 1
ATOM 882 C CA B GLN A 1 95 ? 1.273 4.745 2.268 0.50 25.83 93 GLN A CA 1
ATOM 883 C C A GLN A 1 95 ? -1.597 4.601 1.491 0.50 14.86 93 GLN A C 1
ATOM 884 C C B GLN A 1 95 ? 0.440 4.280 1.053 0.50 26.14 93 GLN A C 1
ATOM 885 O O A GLN A 1 95 ? -1.345 5.203 0.454 0.50 15.24 93 GLN A O 1
ATOM 886 O O B GLN A 1 95 ? 0.587 4.793 -0.055 0.50 26.13 93 GLN A O 1
ATOM 897 N N A ASN A 1 96 ? -2.606 3.749 1.604 0.50 13.58 94 ASN A N 1
ATOM 898 N N B ASN A 1 96 ? -0.431 3.306 1.291 0.50 26.06 94 ASN A N 1
ATOM 899 C CA A ASN A 1 96 ? -3.489 3.498 0.475 0.50 13.74 94 ASN A CA 1
ATOM 900 C CA B ASN A 1 96 ? -1.547 2.974 0.403 0.50 27.70 94 ASN A CA 1
ATOM 901 C C A ASN A 1 96 ? -4.134 4.811 0.017 0.50 14.93 94 ASN A C 1
ATOM 902 C C B ASN A 1 96 ? -2.248 4.196 -0.169 0.50 27.41 94 ASN A C 1
ATOM 903 O O A ASN A 1 96 ? -4.211 5.099 -1.180 0.50 15.18 94 ASN A O 1
ATOM 904 O O B ASN A 1 96 ? -2.351 4.359 -1.378 0.50 27.31 94 ASN A O 1
ATOM 913 N N A MET A 1 97 ? -4.593 5.612 0.975 0.50 15.49 95 MET A N 1
ATOM 914 N N B MET A 1 97 ? -2.769 5.036 0.724 0.50 27.29 95 MET A N 1
ATOM 915 C CA A MET A 1 97 ? -5.227 6.888 0.652 0.50 17.27 95 MET A CA 1
ATOM 916 C CA B MET A 1 97 ? -3.645 6.149 0.355 0.50 27.91 95 MET A CA 1
ATOM 917 C C A MET A 1 97 ? -4.254 7.876 0.040 0.50 17.24 95 MET A C 1
ATOM 918 C C B MET A 1 97 ? -2.857 7.287 -0.269 0.50 27.42 95 MET A C 1
ATOM 919 O O A MET A 1 97 ? -4.612 8.634 -0.869 0.50 17.39 95 MET A O 1
ATOM 920 O O B MET A 1 97 ? -3.348 7.982 -1.163 0.50 27.00 95 MET A O 1
ATOM 929 N N A ASP A 1 98 ? -3.028 7.898 0.548 0.50 17.46 96 ASP A N 1
ATOM 930 N N B ASP A 1 98 ? -1.639 7.494 0.216 0.50 27.69 96 ASP A N 1
ATOM 931 C CA A ASP A 1 98 ? -2.009 8.796 0.014 0.50 19.51 96 ASP A CA 1
ATOM 932 C CA B ASP A 1 98 ? -0.735 8.433 -0.425 0.50 28.46 96 ASP A CA 1
ATOM 933 C C A ASP A 1 98 ? -1.742 8.449 -1.442 0.50 21.52 96 ASP A C 1
ATOM 934 C C B ASP A 1 98 ? -0.709 8.043 -1.897 0.50 29.25 96 ASP A C 1
ATOM 935 O O A ASP A 1 98 ? -1.597 9.336 -2.289 0.50 21.24 96 ASP A O 1
ATOM 936 O O B ASP A 1 98 ? -0.449 8.865 -2.767 0.50 29.36 96 ASP A O 1
ATOM 945 N N A MET A 1 99 ? -1.688 7.161 -1.741 0.50 24.31 97 MET A N 1
ATOM 946 N N B MET A 1 99 ? -1.024 6.778 -2.156 0.50 30.14 97 MET A N 1
ATOM 947 C CA A MET A 1 99 ? -1.278 6.722 -3.069 0.50 28.04 97 MET A CA 1
ATOM 948 C CA B MET A 1 99 ? -1.214 6.264 -3.510 0.50 30.57 97 MET A CA 1
ATOM 949 C C A MET A 1 99 ? -2.357 7.047 -4.084 0.50 29.12 97 MET A C 1
ATOM 950 C C B MET A 1 99 ? -2.393 6.890 -4.244 0.50 30.33 97 MET A C 1
ATOM 951 O O A MET A 1 99 ? -2.082 7.467 -5.220 0.50 28.96 97 MET A O 1
ATOM 952 O O B MET A 1 99 ? -2.224 7.413 -5.353 0.50 29.99 97 MET A O 1
ATOM 961 N N . LEU A 1 100 ? -3.597 6.827 -3.677 1.00 30.41 98 LEU A N 1
ATOM 962 C CA . LEU A 1 100 ? -4.762 7.296 -4.431 1.00 31.19 98 LEU A CA 1
ATOM 963 C C . LEU A 1 100 ? -4.722 8.801 -4.673 1.00 32.67 98 LEU A C 1
ATOM 964 O O . LEU A 1 100 ? -4.994 9.239 -5.783 1.00 33.24 98 LEU A O 1
ATOM 969 N N . LEU A 1 101 ? -4.361 9.590 -3.667 1.00 33.31 99 LEU A N 1
ATOM 970 C CA . LEU A 1 101 ? -4.264 11.036 -3.846 1.00 34.75 99 LEU A CA 1
ATOM 971 C C . LEU A 1 101 ? -3.157 11.382 -4.840 1.00 34.14 99 LEU A C 1
ATOM 972 O O . LEU A 1 101 ? -3.340 12.253 -5.716 1.00 33.84 99 LEU A O 1
ATOM 977 N N . ASP A 1 102 ? -2.010 10.714 -4.715 1.00 34.05 100 ASP A N 1
ATOM 978 C CA . ASP A 1 102 ? -0.840 11.051 -5.535 1.00 34.87 100 ASP A CA 1
ATOM 979 C C . ASP A 1 102 ? -1.079 10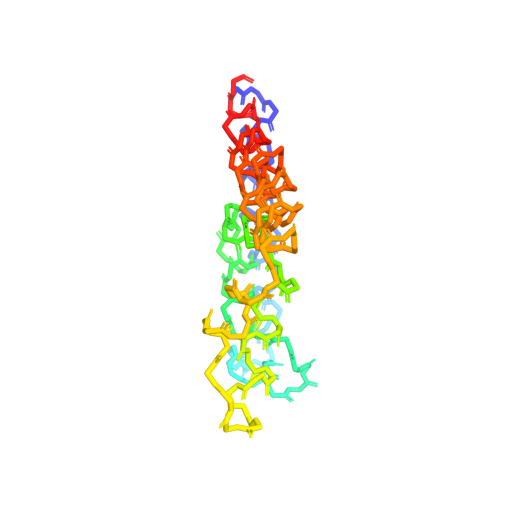.701 -6.994 1.00 33.96 100 ASP A C 1
ATOM 980 O O . ASP A 1 102 ? -0.578 11.376 -7.898 1.00 34.21 100 ASP A O 1
ATOM 985 N N . LEU A 1 103 ? -1.836 9.645 -7.241 1.00 33.57 101 LEU A N 1
ATOM 986 C CA . LEU A 1 103 ? -2.116 9.242 -8.598 1.00 33.91 101 LEU A CA 1
ATOM 987 C C . LEU A 1 103 ? -2.795 10.381 -9.326 1.00 34.21 101 LEU A C 1
ATOM 988 O O . LEU A 1 103 ? -2.536 10.607 -10.509 1.00 33.04 101 LEU A O 1
ATOM 993 N N . GLU A 1 104 ? -3.698 11.081 -8.656 1.00 35.92 102 GLU A N 1
ATOM 994 C CA . GLU A 1 104 ? -4.404 12.184 -9.309 1.00 37.86 102 GLU A CA 1
ATOM 995 C C . GLU A 1 104 ? -3.450 13.325 -9.687 0.93 39.45 102 GLU A C 1
ATOM 996 O O . GLU A 1 104 ? -3.606 13.968 -10.726 1.00 39.62 102 GLU A O 1
ATOM 1002 N N . SER A 1 105 ? -2.460 13.567 -8.834 1.00 41.19 103 SER A N 1
ATOM 1003 C CA . SER A 1 105 ? -1.516 14.659 -9.051 1.00 42.49 103 SER A CA 1
ATOM 1004 C C . SER A 1 105 ? -0.567 14.369 -10.217 1.00 43.13 103 SER A C 1
ATOM 1005 O O . SER A 1 105 ? -0.134 13.227 -10.428 1.00 43.62 103 SER A O 1
#

Sequence (105 aa):
GHMMSEHVVHKELLHLGEVFRSSSQQREERALSLLKDVEAATSIRLSALEAIEAGHLGKLIISPVYAQQGFMKKKKYAAFLDMDGDDRLLKEHPYVLLKKIIFFQQEEFFSSDDQQNNMMDDMMLLDLES

B-factor: mean 20.24, std 8.28, range [9.18, 49.78]